Protein AF-A0A2M8XV73-F1 (afdb_monomer_lite)

Structure (mmCIF, N/CA/C/O backbone):
data_AF-A0A2M8XV73-F1
#
_entry.id   AF-A0A2M8XV73-F1
#
loop_
_atom_site.group_PDB
_atom_site.id
_atom_site.type_symbol
_atom_site.label_atom_id
_atom_site.label_alt_id
_atom_site.label_comp_id
_atom_site.label_asym_id
_atom_site.label_entity_id
_atom_site.label_seq_id
_atom_site.pdbx_PDB_ins_code
_atom_site.Cartn_x
_atom_site.Cartn_y
_atom_site.Cartn_z
_atom_site.occupancy
_atom_site.B_iso_or_equiv
_atom_site.auth_seq_id
_atom_site.auth_comp_id
_atom_site.auth_asym_id
_atom_site.auth_atom_id
_atom_site.pdbx_PDB_model_num
ATOM 1 N N . MET A 1 1 ? -41.798 -23.625 26.683 1.00 53.09 1 MET A N 1
ATOM 2 C CA . MET A 1 1 ? -41.184 -22.336 26.285 1.00 53.09 1 MET A CA 1
ATOM 3 C C . MET A 1 1 ? -39.850 -22.557 25.559 1.00 53.09 1 MET A C 1
ATOM 5 O O . MET A 1 1 ? -38.813 -22.606 26.199 1.00 53.09 1 MET A O 1
ATOM 9 N N . ARG A 1 2 ? -39.857 -22.763 24.231 1.00 51.47 2 ARG A N 1
ATOM 10 C CA . ARG A 1 2 ? -38.639 -22.974 23.404 1.00 51.47 2 ARG A CA 1
ATOM 11 C C . ARG A 1 2 ? -38.767 -22.346 22.000 1.00 51.47 2 ARG A C 1
ATOM 13 O O . ARG A 1 2 ? -38.404 -22.962 21.008 1.00 51.47 2 ARG A O 1
ATOM 20 N N . ARG A 1 3 ? -39.327 -21.136 21.895 1.00 57.09 3 ARG A N 1
ATOM 21 C CA . ARG A 1 3 ? -39.385 -20.380 20.620 1.00 57.09 3 ARG A CA 1
ATOM 22 C C . ARG A 1 3 ? -38.512 -19.117 20.599 1.00 57.09 3 ARG A C 1
ATOM 24 O O . ARG A 1 3 ? -38.189 -18.639 19.525 1.00 57.09 3 ARG A O 1
ATOM 31 N N . TYR A 1 4 ? -38.017 -18.668 21.753 1.00 54.69 4 TYR A N 1
ATOM 32 C CA . TYR A 1 4 ? -37.258 -17.416 21.869 1.00 54.69 4 TYR A CA 1
ATOM 33 C C . TYR A 1 4 ? -35.793 -17.486 21.396 1.00 54.69 4 TYR A C 1
ATOM 35 O O . TYR A 1 4 ? -35.214 -16.479 21.013 1.00 54.69 4 TYR A O 1
ATOM 43 N N . ARG A 1 5 ? -35.169 -18.673 21.385 1.00 57.28 5 ARG A N 1
ATOM 44 C CA . ARG A 1 5 ? -33.728 -18.809 21.086 1.00 57.28 5 ARG A CA 1
ATOM 45 C C . ARG A 1 5 ? -33.379 -18.630 19.599 1.00 57.28 5 ARG A C 1
ATOM 47 O O . ARG A 1 5 ? -32.238 -18.307 19.299 1.00 57.28 5 ARG A O 1
ATOM 54 N N . LYS A 1 6 ? -34.330 -18.837 18.679 1.00 51.69 6 LYS A N 1
ATOM 55 C CA . LYS A 1 6 ? -34.081 -18.662 17.235 1.00 51.69 6 LYS A CA 1
ATOM 56 C C . LYS A 1 6 ? -34.120 -17.190 16.814 1.00 51.69 6 LYS A C 1
ATOM 58 O O . LYS A 1 6 ? -33.211 -16.752 16.130 1.00 51.69 6 LYS A O 1
ATOM 63 N N . GLN A 1 7 ? -35.086 -16.423 17.322 1.00 54.00 7 GLN A N 1
ATOM 64 C CA . GLN A 1 7 ? -35.242 -15.001 16.982 1.00 54.00 7 GLN A CA 1
ATOM 65 C C . GLN A 1 7 ? -34.071 -14.133 17.468 1.00 54.00 7 GLN A C 1
ATOM 67 O O . GLN A 1 7 ? -33.728 -13.144 16.834 1.00 54.00 7 GLN A O 1
ATOM 72 N N . LEU A 1 8 ? -33.410 -14.526 18.562 1.00 63.53 8 LEU A N 1
ATOM 73 C CA . LEU A 1 8 ? -32.268 -13.781 19.091 1.00 63.53 8 LEU A CA 1
ATOM 74 C C . LEU A 1 8 ? -31.020 -13.898 18.197 1.00 63.53 8 LEU A C 1
ATOM 76 O O . LEU A 1 8 ? -30.278 -12.936 18.066 1.00 63.53 8 LEU A O 1
ATOM 80 N N . PHE A 1 9 ? -30.794 -15.057 17.568 1.00 54.50 9 PHE A N 1
ATOM 81 C CA . PHE A 1 9 ? -29.661 -15.247 16.652 1.00 54.50 9 PHE A CA 1
ATOM 82 C C . PHE A 1 9 ? -29.858 -14.518 15.317 1.00 54.50 9 PHE A C 1
ATOM 84 O O . PHE A 1 9 ? -28.880 -14.095 14.714 1.00 54.50 9 PHE A O 1
ATOM 91 N N . GLU A 1 10 ? -31.109 -14.345 14.890 1.00 54.72 10 GLU A N 1
ATOM 92 C CA . GLU A 1 10 ? -31.471 -13.686 13.630 1.00 54.72 10 GLU A CA 1
ATOM 93 C C . GLU A 1 10 ? -31.353 -12.154 13.748 1.00 54.72 10 GLU A C 1
ATOM 95 O O . GLU A 1 10 ? -30.755 -11.517 12.889 1.00 54.72 10 GLU A O 1
ATOM 100 N N . ASN A 1 11 ? -31.763 -11.572 14.886 1.00 50.19 11 ASN A N 1
ATOM 101 C CA . ASN A 1 11 ? -31.612 -10.131 15.149 1.00 50.19 11 ASN A CA 1
ATOM 102 C C . ASN A 1 11 ? -30.158 -9.684 15.409 1.00 50.19 11 ASN A C 1
ATOM 104 O O . ASN A 1 11 ? -29.827 -8.525 15.180 1.00 50.19 11 ASN A O 1
ATOM 108 N N . PHE A 1 12 ? -29.265 -10.575 15.859 1.00 56.66 12 PHE A N 1
ATOM 109 C CA . PHE A 1 12 ? -27.849 -10.228 16.070 1.00 56.66 12 PHE A CA 1
ATOM 110 C C . PHE A 1 12 ? -27.041 -10.131 14.769 1.00 56.66 12 PHE A C 1
ATOM 112 O O . PHE A 1 12 ? -25.930 -9.599 14.784 1.00 56.66 12 PHE A O 1
ATOM 119 N N . GLN A 1 13 ? -27.570 -10.643 13.655 1.00 50.00 13 GLN A N 1
ATOM 120 C CA . GLN A 1 13 ? -26.861 -10.655 12.377 1.00 50.00 13 GLN A CA 1
ATOM 121 C C . GLN A 1 13 ? -27.162 -9.430 11.496 1.00 50.00 13 GLN A C 1
ATOM 123 O O . GLN A 1 13 ? -26.420 -9.200 10.543 1.00 50.00 13 GLN A O 1
ATOM 128 N N . ASP A 1 14 ? -28.169 -8.617 11.847 1.00 49.06 14 ASP A N 1
ATOM 129 C CA . ASP A 1 14 ? -28.674 -7.527 10.994 1.00 49.06 14 ASP A CA 1
ATOM 130 C C . ASP A 1 14 ? -28.433 -6.102 11.541 1.00 49.06 14 ASP A C 1
ATOM 132 O O . ASP A 1 14 ? -28.374 -5.148 10.769 1.00 49.06 14 ASP A O 1
ATOM 136 N N . GLU A 1 15 ? -28.183 -5.913 12.845 1.00 46.69 15 GLU A N 1
ATOM 137 C CA . GLU A 1 15 ? -28.008 -4.555 13.409 1.00 46.69 15 GLU A CA 1
ATOM 138 C C . GLU A 1 15 ? -26.698 -3.837 13.012 1.00 46.69 15 GLU A C 1
ATOM 140 O O . GLU A 1 15 ? -26.511 -2.665 13.326 1.00 46.69 15 GLU A O 1
ATOM 145 N N . ASN A 1 16 ? -25.793 -4.490 12.276 1.00 45.62 16 ASN A N 1
ATOM 146 C CA . ASN A 1 16 ?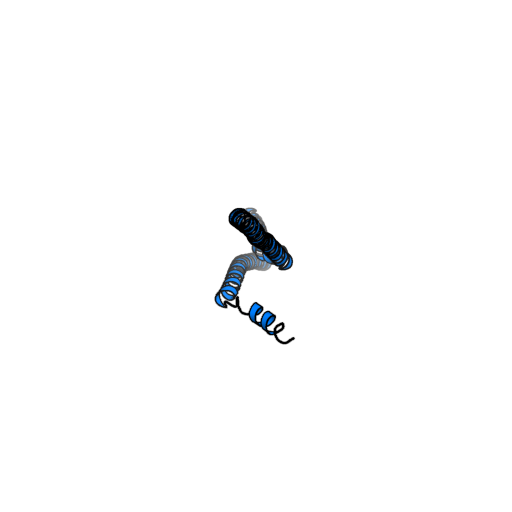 -24.576 -3.863 11.736 1.00 45.62 16 ASN A CA 1
ATOM 147 C C . ASN A 1 16 ? -24.420 -4.030 10.213 1.00 45.62 16 ASN A C 1
ATOM 149 O O . ASN A 1 16 ? -23.305 -3.950 9.687 1.00 45.62 16 ASN A O 1
ATOM 153 N N . PHE A 1 17 ? -25.512 -4.230 9.467 1.00 51.34 17 PHE A N 1
ATOM 154 C CA . PHE A 1 17 ? -25.467 -4.176 8.004 1.00 51.34 17 PHE A CA 1
ATOM 155 C C . PHE A 1 17 ? -25.647 -2.735 7.515 1.00 51.34 17 PHE A C 1
ATOM 157 O O . PHE A 1 17 ? -26.665 -2.362 6.944 1.00 51.34 17 PHE A O 1
ATOM 164 N N . ASN A 1 18 ? -24.638 -1.895 7.748 1.00 56.62 18 ASN A N 1
ATOM 165 C CA . ASN A 1 18 ? -24.555 -0.611 7.066 1.00 56.62 18 ASN A CA 1
ATOM 166 C C . ASN A 1 18 ? -23.866 -0.858 5.707 1.00 56.62 18 ASN A C 1
ATOM 168 O O . ASN A 1 18 ? -22.650 -1.084 5.684 1.00 56.62 18 ASN A O 1
ATOM 172 N N . PRO A 1 19 ? -24.596 -0.909 4.573 1.00 57.53 19 PRO A N 1
ATOM 173 C CA . PRO A 1 19 ? -23.986 -1.177 3.273 1.00 57.53 19 PRO A CA 1
ATOM 174 C C . PRO A 1 19 ? -22.879 -0.161 2.980 1.00 57.53 19 PRO A C 1
ATOM 176 O O . PRO A 1 19 ? -21.836 -0.545 2.453 1.00 57.53 19 PRO A O 1
ATOM 179 N N . ASP A 1 20 ? -23.028 1.080 3.443 1.00 63.66 20 ASP A N 1
ATOM 180 C CA . ASP A 1 20 ? -22.045 2.141 3.252 1.00 63.66 20 ASP A CA 1
ATOM 181 C C . ASP A 1 20 ? -20.691 1.798 3.884 1.00 63.66 20 ASP A C 1
ATOM 183 O O . ASP A 1 20 ? -19.654 2.016 3.260 1.00 63.66 20 ASP A O 1
ATOM 187 N N . THR A 1 21 ? -20.659 1.159 5.061 1.00 61.72 21 THR A N 1
ATOM 188 C CA . THR A 1 21 ? -19.387 0.811 5.719 1.00 61.72 21 THR A CA 1
ATOM 189 C C . THR A 1 21 ? -18.681 -0.337 5.006 1.00 61.72 21 THR A C 1
ATOM 191 O O . THR A 1 21 ? -17.469 -0.266 4.773 1.00 61.72 21 THR A O 1
ATOM 194 N N . ARG A 1 22 ? -19.409 -1.384 4.585 1.00 61.22 22 ARG A N 1
ATOM 195 C CA . ARG A 1 22 ? -18.814 -2.507 3.835 1.00 61.22 22 ARG A CA 1
ATOM 196 C C . ARG A 1 22 ? -18.361 -2.078 2.440 1.00 61.22 22 ARG A C 1
ATOM 198 O O . ARG A 1 22 ? -17.282 -2.494 2.007 1.00 61.22 22 ARG A O 1
ATOM 205 N N . TYR A 1 23 ? -19.130 -1.220 1.771 1.00 72.12 23 TYR A N 1
ATOM 206 C CA . TYR A 1 23 ? -18.747 -0.626 0.491 1.00 72.12 23 TYR A CA 1
ATOM 207 C C . TYR A 1 23 ? -17.530 0.288 0.631 1.00 72.12 23 TYR A C 1
ATOM 209 O O . TYR A 1 23 ? -16.612 0.192 -0.182 1.00 72.12 23 TYR A O 1
ATOM 217 N N . GLU A 1 24 ? -17.451 1.118 1.670 1.00 69.56 24 GLU A N 1
ATOM 218 C CA . GLU A 1 24 ? -16.310 2.010 1.884 1.00 69.56 24 GLU A CA 1
ATOM 219 C C . GLU A 1 24 ? -15.027 1.224 2.209 1.00 69.56 24 GLU A C 1
ATOM 221 O O . GLU A 1 24 ? -13.946 1.528 1.690 1.00 69.56 24 GLU A O 1
ATOM 226 N N . LEU A 1 25 ? -15.140 0.151 2.998 1.00 69.38 25 LEU A N 1
ATOM 227 C CA . LEU A 1 25 ? -14.056 -0.802 3.252 1.00 69.38 25 LEU A CA 1
ATOM 228 C C . LEU A 1 25 ? -13.592 -1.490 1.962 1.00 69.38 25 LEU A C 1
ATOM 230 O O . LEU A 1 25 ? -12.388 -1.547 1.696 1.00 69.38 25 LEU A O 1
ATOM 234 N N . ALA A 1 26 ? -14.521 -1.975 1.138 1.00 70.12 26 ALA A N 1
ATOM 235 C CA . ALA A 1 26 ? -14.209 -2.575 -0.158 1.00 70.12 26 ALA A CA 1
ATOM 236 C C . ALA A 1 26 ? -13.564 -1.561 -1.121 1.00 70.12 26 ALA A C 1
ATOM 238 O O . ALA A 1 26 ? -12.555 -1.860 -1.764 1.00 70.12 26 ALA A O 1
ATOM 239 N N . TYR A 1 27 ? -14.068 -0.330 -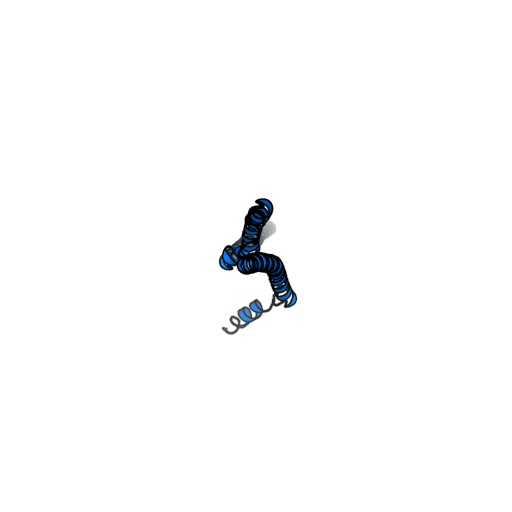1.161 1.00 72.81 27 TYR A N 1
ATOM 240 C CA . TYR A 1 27 ? -13.553 0.740 -2.008 1.00 72.81 27 TYR A CA 1
ATOM 241 C C . TYR A 1 27 ? -12.133 1.162 -1.609 1.00 72.81 27 TYR A C 1
ATOM 243 O O . TYR A 1 27 ? -11.240 1.244 -2.461 1.00 72.81 27 TYR A O 1
ATOM 251 N N . LYS A 1 28 ? -11.872 1.338 -0.306 1.00 71.25 28 LYS A N 1
ATOM 252 C CA . LYS A 1 28 ? -10.524 1.606 0.227 1.00 71.25 28 LYS A CA 1
ATOM 253 C C . LYS A 1 28 ? -9.545 0.480 -0.122 1.00 71.25 28 LYS A C 1
ATOM 255 O O . LYS A 1 28 ? -8.374 0.755 -0.392 1.00 71.25 28 LYS A O 1
ATOM 260 N N . ARG A 1 29 ? -10.003 -0.777 -0.166 1.00 67.81 29 ARG A N 1
ATOM 261 C CA . ARG A 1 29 ? -9.185 -1.929 -0.593 1.00 67.81 29 ARG A CA 1
ATOM 262 C C . ARG A 1 29 ? -8.839 -1.846 -2.081 1.00 67.81 29 ARG A C 1
ATOM 264 O O . ARG A 1 29 ? -7.658 -1.863 -2.423 1.00 67.81 29 ARG A O 1
ATOM 271 N N . VAL A 1 30 ? -9.835 -1.662 -2.947 1.00 74.50 30 VAL A N 1
ATOM 272 C CA . VAL A 1 30 ? -9.638 -1.574 -4.406 1.00 74.50 30 VAL A CA 1
ATOM 273 C C . VAL A 1 30 ? -8.747 -0.390 -4.788 1.00 74.50 30 VAL A C 1
ATOM 275 O O . VAL A 1 30 ? -7.876 -0.533 -5.645 1.00 74.50 30 VAL A O 1
ATOM 278 N N . LYS A 1 31 ? -8.898 0.766 -4.128 1.00 74.50 31 LYS A N 1
ATOM 279 C CA . LYS A 1 31 ? -8.078 1.958 -4.398 1.00 74.50 31 LYS A CA 1
ATOM 280 C C . LYS A 1 31 ? -6.586 1.719 -4.129 1.00 74.50 31 LYS A C 1
ATOM 282 O O . LYS A 1 31 ? -5.752 2.149 -4.921 1.00 74.50 31 LYS A O 1
ATOM 287 N N . ARG A 1 32 ? -6.248 0.997 -3.053 1.00 71.38 32 ARG A N 1
ATOM 288 C CA . ARG A 1 32 ? -4.852 0.641 -2.728 1.00 71.38 32 ARG A CA 1
ATOM 289 C C . ARG A 1 32 ? -4.256 -0.338 -3.737 1.00 71.38 32 ARG A C 1
ATOM 291 O O . ARG A 1 32 ? -3.115 -0.169 -4.146 1.00 71.38 32 ARG A O 1
ATOM 298 N N . ILE A 1 33 ? -5.049 -1.314 -4.175 1.00 77.81 33 ILE A N 1
ATOM 299 C CA . ILE A 1 33 ? -4.633 -2.300 -5.177 1.00 77.81 33 ILE A CA 1
ATOM 300 C C . ILE A 1 33 ? -4.395 -1.614 -6.530 1.00 77.81 33 ILE A C 1
ATOM 302 O O . ILE A 1 33 ? -3.334 -1.783 -7.125 1.00 77.81 33 ILE A O 1
ATOM 306 N N . LYS A 1 34 ? -5.326 -0.764 -6.985 1.00 76.12 34 LYS A N 1
ATOM 307 C CA . LYS A 1 34 ? -5.196 -0.025 -8.254 1.00 76.12 34 LYS A CA 1
ATOM 308 C C . LYS A 1 34 ? -3.926 0.833 -8.321 1.00 76.12 34 LYS A C 1
ATOM 310 O O . LYS A 1 34 ? -3.276 0.852 -9.361 1.00 76.12 34 LYS A O 1
ATOM 315 N N . GLY A 1 35 ? -3.547 1.495 -7.224 1.00 76.12 35 GLY A N 1
ATOM 316 C CA . GLY A 1 35 ? -2.310 2.284 -7.158 1.00 76.12 35 GLY A CA 1
ATOM 317 C C . GLY A 1 35 ? -1.047 1.446 -7.381 1.00 76.12 35 GLY A C 1
ATOM 318 O O . GLY A 1 35 ? -0.174 1.847 -8.149 1.00 76.12 35 GLY A O 1
ATOM 319 N N . PHE A 1 36 ? -0.978 0.254 -6.784 1.00 83.25 36 PHE A N 1
ATOM 320 C CA . PHE A 1 36 ? 0.128 -0.685 -6.997 1.00 83.25 36 PHE A CA 1
ATOM 321 C C . PHE A 1 36 ? 0.187 -1.189 -8.448 1.00 83.25 36 PHE A C 1
ATOM 323 O O . PHE A 1 36 ? 1.259 -1.192 -9.052 1.00 83.25 36 PHE A O 1
ATOM 330 N N . TYR A 1 37 ? -0.962 -1.554 -9.032 1.00 80.44 37 TYR A N 1
ATOM 331 C CA . TYR A 1 37 ? -1.023 -2.065 -10.407 1.00 80.44 37 TYR A CA 1
ATOM 332 C C . TYR A 1 37 ? -0.509 -1.061 -11.439 1.00 80.44 37 TYR A C 1
ATOM 334 O O . TYR A 1 37 ? 0.139 -1.478 -12.388 1.00 80.44 37 TYR A O 1
ATOM 342 N N . ILE A 1 38 ? -0.742 0.243 -11.255 1.00 84.19 38 ILE A N 1
ATOM 343 C CA . ILE A 1 38 ? -0.214 1.272 -12.167 1.00 84.19 38 ILE A CA 1
ATOM 344 C C . ILE A 1 38 ? 1.320 1.257 -12.171 1.00 84.19 38 ILE A C 1
ATOM 346 O O . ILE A 1 38 ? 1.927 1.215 -13.237 1.00 84.19 38 ILE A O 1
ATOM 350 N N . HIS A 1 39 ? 1.952 1.231 -10.995 1.00 83.81 39 HIS A N 1
ATOM 351 C CA . HIS A 1 39 ? 3.414 1.211 -10.886 1.00 83.81 39 HIS A CA 1
ATOM 352 C C . HIS A 1 39 ? 4.005 -0.090 -11.444 1.00 83.81 39 HIS A C 1
ATOM 354 O O . HIS A 1 39 ? 4.994 -0.055 -12.174 1.00 83.81 39 HIS A O 1
ATOM 360 N N . ALA A 1 40 ? 3.369 -1.230 -11.158 1.00 86.44 40 ALA A N 1
ATOM 361 C CA . ALA A 1 40 ? 3.788 -2.525 -11.684 1.00 86.44 40 ALA A CA 1
ATOM 362 C C . ALA A 1 40 ? 3.630 -2.605 -13.212 1.00 86.44 40 ALA A C 1
ATOM 364 O O . ALA A 1 40 ? 4.526 -3.087 -13.899 1.00 86.44 40 ALA A O 1
ATOM 365 N N . LEU A 1 41 ? 2.523 -2.090 -13.755 1.00 85.69 41 LEU A N 1
ATOM 366 C CA . LEU A 1 41 ? 2.261 -2.050 -15.193 1.00 85.69 41 LEU A CA 1
ATOM 367 C C . LEU A 1 41 ? 3.295 -1.182 -15.917 1.00 85.69 41 LEU A C 1
ATOM 369 O O . LEU A 1 41 ? 3.878 -1.634 -16.897 1.00 85.69 41 LEU A O 1
ATOM 373 N N . VAL A 1 42 ? 3.565 0.029 -15.419 1.00 85.25 42 VAL A N 1
ATOM 374 C CA . VAL A 1 42 ? 4.595 0.911 -15.992 1.00 85.25 42 VAL A CA 1
ATOM 375 C C . VAL A 1 42 ? 5.968 0.237 -15.945 1.00 85.25 42 VAL A C 1
ATOM 377 O O . VAL A 1 42 ? 6.675 0.240 -16.950 1.00 85.25 42 VAL A O 1
ATOM 380 N N . TYR A 1 43 ? 6.323 -0.408 -14.829 1.00 85.31 43 TYR A N 1
ATOM 381 C CA . TYR A 1 43 ? 7.576 -1.157 -14.711 1.00 85.31 43 TYR A CA 1
ATOM 382 C C . TYR A 1 43 ? 7.681 -2.275 -15.758 1.00 85.31 43 TYR A C 1
ATOM 384 O O . TYR A 1 43 ? 8.685 -2.363 -16.464 1.00 85.31 43 TYR A O 1
ATOM 392 N N . VAL A 1 44 ? 6.647 -3.108 -15.904 1.00 86.06 44 VAL A N 1
ATOM 393 C CA . VAL A 1 44 ? 6.635 -4.203 -16.889 1.00 86.06 44 VAL A CA 1
ATOM 394 C C . VAL A 1 44 ? 6.705 -3.664 -18.317 1.00 86.06 44 VAL A C 1
ATOM 396 O O . VAL A 1 44 ? 7.479 -4.187 -19.112 1.00 86.06 44 VAL A O 1
ATOM 399 N N . LEU A 1 45 ? 5.958 -2.605 -18.642 1.00 85.94 45 LEU A N 1
ATOM 400 C CA . LEU A 1 45 ? 5.967 -1.994 -19.974 1.00 85.94 45 LEU A CA 1
ATOM 401 C C . LEU A 1 45 ? 7.340 -1.421 -20.340 1.00 85.94 45 LEU A C 1
ATOM 403 O O . LEU A 1 45 ? 7.811 -1.650 -21.452 1.00 85.94 45 LEU A O 1
ATOM 407 N N . VAL A 1 46 ? 8.005 -0.726 -19.413 1.00 82.31 46 VAL A N 1
ATOM 408 C CA . VAL A 1 46 ? 9.355 -0.183 -19.637 1.00 82.31 46 VAL A CA 1
ATOM 409 C C . VAL A 1 46 ? 10.373 -1.309 -19.823 1.00 82.31 46 VAL A C 1
ATOM 411 O O . VAL A 1 46 ? 11.140 -1.279 -20.783 1.00 82.31 46 VAL A O 1
ATOM 414 N N . ASN A 1 47 ? 10.355 -2.336 -18.967 1.00 81.19 47 ASN A N 1
ATOM 415 C CA . ASN A 1 47 ? 11.258 -3.484 -19.105 1.00 81.19 47 ASN A CA 1
ATOM 416 C C . ASN A 1 47 ? 11.009 -4.260 -20.410 1.00 81.19 47 ASN A C 1
ATOM 418 O O . ASN A 1 47 ? 11.959 -4.609 -21.108 1.00 81.19 47 ASN A O 1
ATOM 422 N N . ALA A 1 48 ? 9.745 -4.482 -20.781 1.00 83.25 48 ALA A N 1
ATOM 423 C CA . ALA A 1 48 ? 9.383 -5.129 -22.040 1.00 83.25 48 ALA A CA 1
ATOM 424 C C . ALA A 1 48 ? 9.836 -4.301 -23.251 1.00 83.25 48 ALA A C 1
ATOM 426 O O . ALA A 1 48 ? 10.402 -4.858 -24.188 1.00 83.25 48 ALA A O 1
ATOM 427 N N . PHE A 1 49 ? 9.658 -2.977 -23.218 1.00 80.44 49 PHE A N 1
ATOM 428 C CA . PHE A 1 49 ? 10.133 -2.077 -24.270 1.00 80.44 49 PHE A CA 1
ATOM 429 C C . PHE A 1 49 ? 11.658 -2.139 -24.436 1.00 80.44 49 PHE A C 1
ATOM 431 O O . PHE A 1 49 ? 12.146 -2.219 -25.563 1.00 80.44 49 PHE A O 1
ATOM 438 N N . ILE A 1 50 ? 12.409 -2.173 -23.329 1.00 75.38 50 ILE A N 1
ATOM 439 C CA . ILE A 1 50 ? 13.872 -2.320 -23.348 1.00 75.38 50 ILE A CA 1
ATOM 440 C C . ILE A 1 50 ? 14.275 -3.650 -23.993 1.00 75.38 50 ILE A C 1
ATOM 442 O O . ILE A 1 50 ? 15.110 -3.655 -24.896 1.00 75.38 50 ILE A O 1
ATOM 446 N N . ILE A 1 51 ? 13.662 -4.765 -23.585 1.00 75.38 51 ILE A N 1
ATOM 447 C CA . ILE A 1 51 ? 13.956 -6.097 -24.135 1.00 75.38 51 ILE A CA 1
ATOM 448 C C . ILE A 1 51 ? 13.630 -6.147 -25.634 1.00 75.38 51 ILE A C 1
ATOM 450 O O . ILE A 1 51 ? 14.462 -6.569 -26.432 1.00 75.38 51 ILE A O 1
ATOM 454 N N . ILE A 1 52 ? 12.457 -5.663 -26.049 1.00 76.50 52 ILE A N 1
ATOM 455 C CA . ILE A 1 52 ? 12.041 -5.650 -27.462 1.00 76.50 52 ILE A CA 1
ATOM 456 C C . ILE A 1 52 ? 12.963 -4.758 -28.303 1.00 76.50 52 ILE A C 1
ATOM 458 O O . ILE A 1 52 ? 13.323 -5.120 -29.427 1.00 76.50 52 ILE A O 1
ATOM 462 N N . SER A 1 53 ? 13.369 -3.602 -27.773 1.00 68.94 53 SER A N 1
ATOM 463 C CA . SER A 1 53 ? 14.333 -2.730 -28.444 1.00 68.94 53 SER A CA 1
ATOM 464 C C . SER A 1 53 ? 15.721 -3.370 -28.536 1.00 68.94 53 SER A C 1
ATOM 466 O O . SER A 1 53 ? 16.423 -3.097 -29.506 1.00 68.94 53 SER A O 1
ATOM 468 N N . ALA A 1 54 ? 16.115 -4.197 -27.563 1.00 69.25 54 ALA A N 1
ATOM 469 C CA . ALA A 1 54 ? 17.373 -4.942 -27.577 1.00 69.25 54 ALA A CA 1
ATOM 470 C C . ALA A 1 54 ? 17.361 -6.057 -28.630 1.00 69.25 54 ALA A C 1
ATOM 472 O O . ALA A 1 54 ? 18.299 -6.181 -29.409 1.00 69.25 54 ALA A O 1
ATOM 473 N N . PHE A 1 55 ? 16.270 -6.823 -28.709 1.00 66.88 55 PHE A N 1
ATOM 474 C CA . PHE A 1 55 ? 16.122 -7.900 -29.691 1.00 66.88 55 PHE A CA 1
ATOM 475 C C . PHE A 1 55 ? 16.048 -7.389 -31.138 1.00 66.88 55 PHE A C 1
ATOM 477 O O . PHE A 1 55 ? 16.575 -8.039 -32.035 1.00 66.88 55 PHE A O 1
ATOM 484 N N . ASN A 1 56 ? 15.427 -6.227 -31.380 1.00 67.25 56 ASN A N 1
ATOM 485 C CA . ASN A 1 56 ? 15.346 -5.638 -32.725 1.00 67.25 56 ASN A CA 1
ATOM 486 C C . ASN A 1 56 ? 16.628 -4.909 -33.167 1.00 67.25 56 ASN A C 1
ATOM 488 O O . ASN A 1 56 ? 16.824 -4.695 -34.362 1.00 67.25 56 ASN A O 1
ATOM 492 N N . LYS A 1 57 ? 17.494 -4.501 -32.232 1.00 59.81 57 LYS A N 1
ATOM 493 C CA . LYS A 1 57 ? 18.779 -3.846 -32.518 1.00 59.81 57 LYS A CA 1
ATOM 494 C C . LYS A 1 57 ? 19.919 -4.779 -32.122 1.00 59.81 57 LYS A C 1
ATOM 496 O O . LYS A 1 57 ? 20.555 -4.575 -31.096 1.00 59.81 57 LYS A O 1
ATOM 501 N N . SER A 1 58 ? 20.205 -5.776 -32.951 1.00 53.34 58 SER A N 1
ATOM 502 C CA . SER A 1 58 ? 21.260 -6.764 -32.696 1.00 53.34 58 SER A CA 1
ATOM 503 C C . SER A 1 58 ? 22.698 -6.209 -32.653 1.00 53.34 58 SER A C 1
ATOM 505 O O . SER A 1 58 ? 23.602 -6.987 -32.396 1.00 53.34 58 SER A O 1
ATOM 507 N N . GLU A 1 59 ? 22.953 -4.915 -32.900 1.00 54.31 59 GLU A N 1
ATOM 508 C CA . GLU A 1 59 ? 24.325 -4.423 -33.164 1.00 54.31 59 GLU A CA 1
ATOM 509 C C . GLU A 1 59 ? 24.697 -3.036 -32.594 1.00 54.31 59 GLU A C 1
ATOM 511 O O . GLU A 1 59 ? 25.858 -2.654 -32.665 1.00 54.31 59 GLU A O 1
ATOM 516 N N . ILE A 1 60 ? 23.794 -2.236 -32.008 1.00 47.84 60 ILE A N 1
ATOM 517 C CA . ILE A 1 60 ? 24.164 -0.856 -31.614 1.00 47.84 60 ILE A CA 1
ATOM 518 C C . ILE A 1 60 ? 24.042 -0.644 -30.110 1.00 47.84 60 ILE A C 1
ATOM 520 O O . ILE A 1 60 ? 22.993 -0.267 -29.588 1.00 47.84 60 ILE A O 1
ATOM 524 N N . GLY A 1 61 ? 25.188 -0.811 -29.450 1.00 47.59 61 GLY A N 1
ATOM 525 C CA . GLY A 1 61 ? 25.525 -0.076 -28.238 1.00 47.59 61 GLY A CA 1
ATOM 526 C C . GLY A 1 61 ? 25.394 -0.873 -26.951 1.00 47.59 61 GLY A C 1
ATOM 527 O O . GLY A 1 61 ? 24.573 -0.544 -26.094 1.00 47.59 61 GLY A O 1
ATOM 528 N N . SER A 1 62 ? 26.303 -1.828 -26.756 1.00 51.12 62 SER A N 1
ATOM 529 C CA . SER A 1 62 ? 26.686 -2.354 -25.437 1.00 51.12 62 SER A CA 1
ATOM 530 C C . SER A 1 62 ? 26.986 -1.254 -24.397 1.00 51.12 62 SER A C 1
ATOM 532 O O . SER A 1 62 ? 26.994 -1.532 -23.205 1.00 51.12 62 SER A O 1
ATOM 534 N N . GLU A 1 63 ? 27.147 0.007 -24.807 1.00 52.94 63 GLU A N 1
ATOM 535 C CA . GLU A 1 63 ? 27.340 1.155 -23.917 1.00 52.94 63 GLU A CA 1
ATOM 536 C C . GLU A 1 63 ? 26.052 1.725 -23.289 1.00 52.94 63 GLU A C 1
ATOM 538 O O . GLU A 1 63 ? 26.119 2.346 -22.229 1.00 52.94 63 GLU A O 1
ATOM 543 N N . PHE A 1 64 ? 24.864 1.511 -23.873 1.00 50.69 64 PHE A N 1
ATOM 544 C CA . PHE A 1 64 ? 23.609 2.029 -23.293 1.00 50.69 64 PHE A CA 1
ATOM 545 C C . PHE A 1 64 ? 22.958 1.063 -22.296 1.00 50.69 64 PHE A C 1
ATOM 547 O O . PHE A 1 64 ? 22.362 1.516 -21.319 1.00 50.69 64 PHE A O 1
ATOM 554 N N . PHE A 1 65 ? 23.131 -0.250 -22.482 1.00 51.66 65 PHE A N 1
ATOM 555 C CA . PHE A 1 65 ? 22.715 -1.265 -21.503 1.00 51.66 65 PHE A CA 1
ATOM 556 C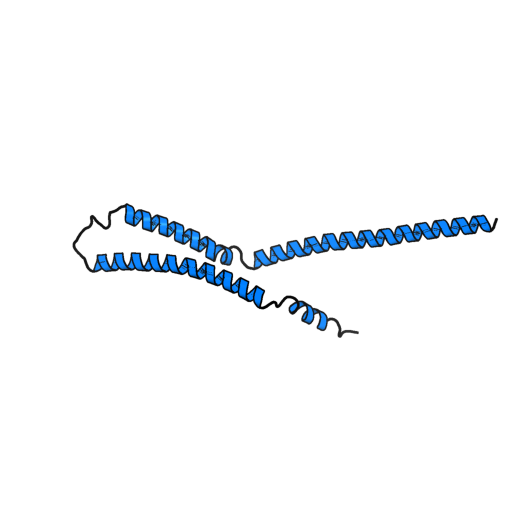 C . PHE A 1 65 ? 23.534 -1.203 -20.201 1.00 51.66 65 PHE A C 1
ATOM 558 O O . PHE A 1 65 ? 23.049 -1.615 -19.150 1.00 51.66 65 PHE A O 1
ATOM 565 N N . PHE A 1 66 ? 24.742 -0.634 -20.256 1.00 54.22 66 PHE A N 1
ATOM 566 C CA . PHE A 1 66 ? 25.667 -0.474 -19.129 1.00 54.22 66 PHE A CA 1
ATOM 567 C C . PHE A 1 66 ? 25.675 0.926 -18.506 1.00 54.22 66 PHE A C 1
ATOM 569 O O . PHE A 1 66 ? 26.55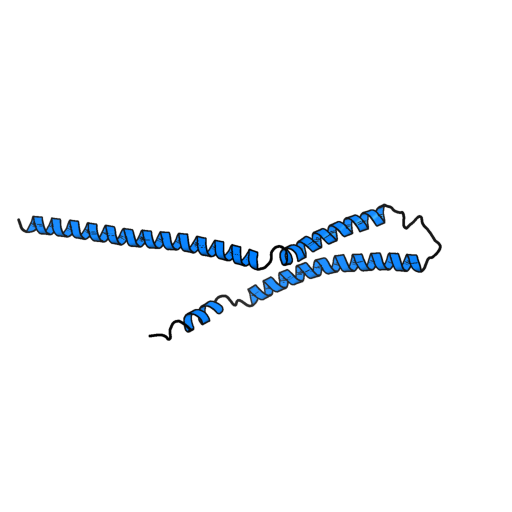0 1.229 -17.692 1.00 54.22 66 PHE A O 1
ATOM 576 N N . LYS A 1 67 ? 24.687 1.784 -18.794 1.00 56.66 67 LYS A N 1
ATOM 577 C CA . LYS A 1 67 ? 24.444 2.936 -17.917 1.00 56.66 67 LYS A CA 1
ATOM 578 C C . LYS A 1 67 ? 23.904 2.399 -16.599 1.00 56.66 67 LYS A C 1
ATOM 580 O O . LYS A 1 67 ? 22.698 2.229 -16.428 1.00 56.66 67 LYS A O 1
ATOM 585 N N . TRP A 1 68 ? 24.830 2.118 -15.684 1.00 64.00 68 TRP A N 1
ATOM 586 C CA . TRP A 1 68 ? 24.598 1.654 -14.319 1.00 64.00 68 TRP A CA 1
ATOM 587 C C . TRP A 1 68 ? 23.417 2.372 -13.658 1.00 64.00 68 TRP A C 1
ATOM 589 O O . TRP A 1 68 ? 22.659 1.759 -12.922 1.00 64.00 68 TRP A O 1
ATOM 599 N N . GLU A 1 69 ? 23.188 3.641 -13.994 1.00 64.56 69 GLU A N 1
ATOM 600 C CA . GLU A 1 69 ? 22.057 4.435 -13.522 1.00 64.56 69 GLU A CA 1
ATOM 601 C C . GLU A 1 69 ? 20.673 3.881 -13.879 1.00 64.56 69 GLU A C 1
ATOM 603 O O . GLU A 1 69 ? 19.798 3.853 -13.016 1.00 64.56 69 GLU A O 1
ATOM 608 N N . THR A 1 70 ? 20.442 3.417 -15.109 1.00 69.25 70 THR A N 1
ATOM 609 C CA . THR A 1 70 ? 19.130 2.890 -15.519 1.00 69.25 70 THR A CA 1
ATOM 610 C C . THR A 1 70 ? 18.869 1.533 -14.876 1.00 69.25 70 THR A C 1
ATOM 612 O O . THR A 1 70 ? 17.773 1.292 -14.370 1.00 69.25 70 THR A O 1
ATOM 615 N N . PHE A 1 71 ? 19.890 0.673 -14.825 1.00 73.50 71 PHE A N 1
ATOM 616 C CA . PHE A 1 71 ? 19.793 -0.633 -14.174 1.00 73.50 71 PHE A CA 1
ATOM 617 C C . PHE A 1 71 ? 19.641 -0.502 -12.654 1.00 73.50 71 PHE A C 1
ATOM 619 O O . PHE A 1 71 ? 18.759 -1.123 -12.068 1.00 73.50 71 PHE A O 1
ATOM 626 N N . SER A 1 72 ? 20.435 0.366 -12.024 1.00 76.00 72 SER A N 1
ATOM 627 C CA . SER A 1 72 ? 20.358 0.673 -10.594 1.00 76.00 72 SER A CA 1
ATOM 628 C C . SER A 1 72 ? 18.993 1.261 -10.240 1.00 76.00 72 SER A C 1
ATOM 630 O O . SER A 1 72 ? 18.325 0.767 -9.334 1.00 76.00 72 SER A O 1
ATOM 632 N N . THR A 1 73 ? 18.503 2.235 -11.015 1.00 79.00 73 THR A N 1
ATOM 633 C CA . THR A 1 73 ? 17.178 2.832 -10.795 1.00 79.00 73 THR A CA 1
ATOM 634 C C . THR A 1 73 ? 16.071 1.790 -10.930 1.00 79.00 73 THR A C 1
ATOM 636 O O . THR A 1 73 ? 15.217 1.720 -10.052 1.00 79.00 73 THR A O 1
ATOM 639 N N . ALA A 1 74 ? 16.100 0.940 -11.963 1.00 79.62 74 ALA A N 1
ATOM 640 C CA . ALA A 1 74 ? 15.132 -0.144 -12.143 1.00 79.62 74 ALA A CA 1
ATOM 641 C C . ALA A 1 74 ? 15.217 -1.206 -11.032 1.00 79.62 74 ALA A C 1
ATOM 643 O O . ALA A 1 74 ? 14.187 -1.741 -10.622 1.00 79.62 74 ALA A O 1
ATOM 644 N N . PHE A 1 75 ? 16.414 -1.492 -10.518 1.00 82.75 75 PHE A N 1
ATOM 645 C CA . PHE A 1 75 ? 16.639 -2.428 -9.418 1.00 82.75 75 PHE A CA 1
ATOM 646 C C . PHE A 1 75 ? 16.097 -1.884 -8.089 1.00 82.75 75 PHE A C 1
ATOM 648 O O . PHE A 1 75 ? 15.306 -2.554 -7.423 1.00 82.75 75 PHE A O 1
ATOM 655 N N . PHE A 1 76 ? 16.431 -0.640 -7.733 1.00 85.19 76 PHE A N 1
ATOM 656 C CA . PHE A 1 76 ? 15.894 0.026 -6.543 1.00 85.19 76 PHE A CA 1
ATOM 657 C C . PHE A 1 76 ? 14.385 0.270 -6.648 1.00 85.19 76 PHE A C 1
ATOM 659 O O . PHE A 1 76 ? 13.667 0.070 -5.667 1.00 85.19 76 PHE A O 1
ATOM 666 N N . TRP A 1 77 ? 13.872 0.622 -7.831 1.00 84.25 77 TRP A N 1
ATOM 667 C CA . TRP A 1 77 ? 12.429 0.671 -8.082 1.00 84.25 77 TRP A CA 1
ATOM 668 C C . TRP A 1 77 ? 11.783 -0.704 -7.963 1.00 84.25 77 TRP A C 1
ATOM 670 O O . TRP A 1 77 ? 10.694 -0.797 -7.412 1.00 84.25 77 TRP A O 1
ATOM 680 N N . GLY A 1 78 ? 12.444 -1.768 -8.420 1.00 84.44 78 GLY A N 1
ATOM 681 C CA . GLY A 1 78 ? 11.983 -3.144 -8.255 1.00 84.44 78 GLY A CA 1
ATOM 682 C C . GLY A 1 78 ? 11.868 -3.539 -6.781 1.00 84.44 78 GLY A C 1
ATOM 683 O O . GLY A 1 78 ? 10.843 -4.085 -6.375 1.00 84.44 78 GLY A O 1
ATOM 684 N N . ILE A 1 79 ? 12.862 -3.187 -5.957 1.00 87.62 79 ILE A N 1
ATOM 685 C CA . ILE A 1 79 ? 12.823 -3.386 -4.498 1.00 87.62 79 ILE A CA 1
ATOM 686 C C . ILE A 1 79 ? 11.704 -2.550 -3.865 1.00 87.62 79 ILE A C 1
ATOM 688 O O . ILE A 1 79 ? 10.940 -3.067 -3.050 1.00 87.62 79 ILE A O 1
ATOM 692 N N . GLY A 1 80 ? 11.562 -1.282 -4.261 1.00 87.44 80 GLY A N 1
ATOM 693 C CA . GLY A 1 80 ? 10.479 -0.410 -3.805 1.00 87.44 80 GLY A CA 1
ATOM 694 C C . GLY A 1 80 ? 9.096 -0.947 -4.180 1.00 87.44 80 GLY A C 1
ATOM 695 O O . GLY A 1 80 ? 8.184 -0.931 -3.355 1.00 87.44 80 GLY A O 1
ATOM 696 N N . LEU A 1 81 ? 8.951 -1.501 -5.385 1.00 86.88 81 LEU A N 1
ATOM 697 C CA . LEU A 1 81 ? 7.734 -2.148 -5.862 1.00 86.88 81 LEU A CA 1
ATOM 698 C C . LEU A 1 81 ? 7.448 -3.425 -5.065 1.00 86.88 81 LEU A C 1
ATOM 700 O O . LEU A 1 81 ? 6.318 -3.622 -4.633 1.00 86.88 81 LEU A O 1
ATOM 704 N N . LEU A 1 82 ? 8.458 -4.260 -4.808 1.00 85.56 82 LEU A N 1
ATOM 705 C CA . LEU A 1 82 ? 8.331 -5.455 -3.969 1.00 85.56 82 LEU A CA 1
ATOM 706 C C . LEU A 1 82 ? 7.915 -5.103 -2.539 1.00 85.56 82 LEU A C 1
ATOM 708 O O . LEU A 1 82 ? 6.978 -5.701 -2.014 1.00 85.56 82 LEU A O 1
ATOM 712 N N . ALA A 1 83 ? 8.546 -4.102 -1.923 1.00 85.44 83 ALA A N 1
ATOM 713 C CA . ALA A 1 83 ? 8.193 -3.627 -0.588 1.00 85.44 83 ALA A CA 1
ATOM 714 C C . ALA A 1 83 ? 6.785 -3.006 -0.554 1.00 85.44 83 ALA A C 1
ATOM 716 O O . ALA A 1 83 ? 6.008 -3.270 0.367 1.00 85.44 83 ALA A O 1
ATOM 717 N N . HIS A 1 84 ? 6.411 -2.228 -1.574 1.00 83.25 84 HIS A N 1
ATOM 718 C CA . HIS A 1 84 ? 5.067 -1.665 -1.697 1.00 83.25 84 HIS A CA 1
ATOM 719 C C . HIS A 1 84 ? 4.019 -2.765 -1.911 1.00 83.25 84 HIS A C 1
ATOM 721 O O . HIS A 1 84 ? 2.968 -2.750 -1.271 1.00 83.25 84 HIS A O 1
ATOM 727 N N . GLY A 1 85 ? 4.333 -3.769 -2.729 1.00 82.62 85 GLY A N 1
ATOM 728 C CA . GLY A 1 85 ? 3.520 -4.962 -2.940 1.00 82.62 85 GLY A CA 1
ATOM 729 C C . GLY A 1 85 ? 3.337 -5.753 -1.651 1.00 82.62 85 GLY A C 1
ATOM 730 O O . GLY A 1 85 ? 2.206 -6.034 -1.266 1.00 82.62 85 GLY A O 1
ATOM 731 N N . LEU A 1 86 ? 4.411 -6.020 -0.909 1.00 81.25 86 LEU A N 1
ATOM 732 C CA . LEU A 1 86 ? 4.341 -6.645 0.414 1.00 81.25 86 LEU A CA 1
ATOM 733 C C . LEU A 1 86 ? 3.569 -5.787 1.427 1.00 81.25 86 LEU A C 1
ATOM 735 O O . LEU A 1 86 ? 2.889 -6.329 2.286 1.00 81.25 86 LEU A O 1
ATOM 739 N N . SER A 1 87 ? 3.575 -4.461 1.328 1.00 75.62 87 SER A N 1
ATOM 740 C CA . SER A 1 87 ? 2.758 -3.601 2.200 1.00 75.62 87 SER A CA 1
ATOM 741 C C 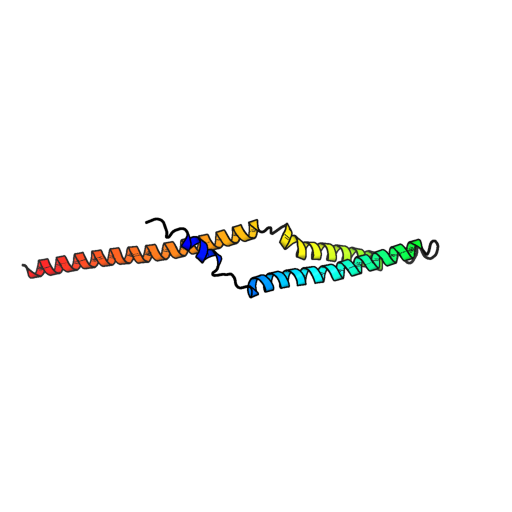. SER A 1 87 ? 1.261 -3.627 1.837 1.00 75.62 87 SER A C 1
ATOM 743 O O . SER A 1 87 ? 0.378 -3.623 2.710 1.00 75.62 87 SER A O 1
ATOM 745 N N . VAL A 1 88 ? 0.951 -3.677 0.537 1.00 75.00 88 VAL A N 1
ATOM 746 C CA . VAL A 1 88 ? -0.422 -3.712 0.012 1.00 75.00 88 VAL A CA 1
ATOM 747 C C . VAL A 1 88 ? -1.050 -5.098 0.183 1.00 75.00 88 VAL A C 1
ATOM 749 O O . VAL A 1 88 ? -2.178 -5.186 0.669 1.00 75.00 88 VAL A O 1
ATOM 752 N N . PHE A 1 89 ? -0.322 -6.166 -0.150 1.00 71.69 89 PHE A N 1
ATOM 753 C CA . PHE A 1 89 ? -0.776 -7.559 -0.080 1.00 71.69 89 PHE A CA 1
ATOM 754 C C . PHE A 1 89 ? -0.405 -8.264 1.226 1.00 71.69 89 PHE A C 1
ATOM 756 O O . PHE A 1 89 ? -1.150 -9.130 1.670 1.00 71.69 89 PHE A O 1
ATOM 763 N N . GLY A 1 90 ? 0.693 -7.904 1.888 1.00 65.00 90 GLY A N 1
ATOM 764 C CA . GLY A 1 90 ? 1.121 -8.552 3.136 1.00 65.00 90 GLY A CA 1
ATOM 765 C C . GLY A 1 90 ? 0.192 -8.264 4.310 1.00 65.00 90 GLY A C 1
ATOM 766 O O . GLY A 1 90 ? -0.021 -9.136 5.141 1.00 65.00 90 GLY A O 1
ATOM 767 N N . ARG A 1 91 ? -0.507 -7.124 4.339 1.00 62.19 91 ARG A N 1
ATOM 768 C CA . ARG A 1 91 ? -1.632 -6.960 5.282 1.00 62.19 91 ARG A CA 1
ATOM 769 C C . ARG A 1 91 ? -2.808 -7.898 5.006 1.00 62.19 91 ARG A C 1
ATOM 771 O O . ARG A 1 91 ? -3.638 -8.069 5.878 1.00 62.19 91 ARG A O 1
ATOM 778 N N . ASN A 1 92 ? -2.900 -8.471 3.813 1.00 60.25 92 ASN A N 1
ATOM 779 C CA . ASN A 1 92 ? -3.981 -9.371 3.422 1.00 60.25 92 ASN A CA 1
ATOM 780 C C . ASN A 1 92 ? -3.566 -10.854 3.509 1.00 60.25 92 ASN A C 1
ATOM 782 O O . ASN A 1 92 ? -4.423 -11.707 3.690 1.00 60.25 92 ASN A O 1
ATOM 786 N N . LEU A 1 93 ? -2.267 -11.156 3.370 1.00 60.00 93 LEU A N 1
ATOM 787 C CA . LEU A 1 93 ? -1.704 -12.513 3.431 1.00 60.00 93 LEU A CA 1
ATOM 788 C C . LEU A 1 93 ? -1.082 -12.855 4.796 1.00 60.00 93 LEU A C 1
ATOM 790 O O . LEU A 1 93 ? -1.233 -13.976 5.264 1.00 60.00 93 LEU A O 1
ATOM 794 N N . PHE A 1 94 ? -0.388 -11.910 5.439 1.00 57.59 94 PHE A N 1
ATOM 795 C CA . PHE A 1 94 ? 0.276 -12.114 6.737 1.00 57.59 94 PHE A CA 1
ATOM 796 C C . PHE A 1 94 ? -0.633 -11.766 7.924 1.00 57.59 94 PHE A C 1
ATOM 798 O O . PHE A 1 94 ? -0.605 -12.446 8.945 1.00 57.59 94 PHE A O 1
ATOM 805 N N . PHE A 1 95 ? -1.475 -10.738 7.788 1.00 59.59 95 PHE A N 1
ATOM 806 C CA . PHE A 1 95 ? -2.553 -10.431 8.735 1.00 59.59 95 PHE A CA 1
ATOM 807 C C . PHE A 1 95 ? -3.860 -11.066 8.244 1.00 59.59 95 PHE A C 1
ATOM 809 O O . PHE A 1 95 ? -4.808 -10.374 7.884 1.00 59.59 95 PHE A O 1
ATOM 816 N N . SER A 1 96 ? -3.871 -12.400 8.164 1.00 58.19 96 SER A N 1
ATOM 817 C CA . SER A 1 96 ? -5.067 -13.182 7.826 1.00 58.19 96 SER A CA 1
ATOM 818 C C . SER A 1 96 ? -6.236 -12.810 8.750 1.00 58.19 96 SER A C 1
ATOM 820 O O . SER A 1 96 ? -6.015 -12.402 9.894 1.00 58.19 96 SER A O 1
ATOM 822 N N . ALA A 1 97 ? -7.469 -12.988 8.270 1.00 61.78 97 ALA A N 1
ATOM 823 C CA . ALA A 1 97 ? -8.706 -12.747 9.020 1.00 61.78 97 ALA A CA 1
ATOM 824 C C . ALA A 1 97 ? -8.687 -13.376 10.430 1.00 61.78 97 ALA A C 1
ATOM 826 O O . ALA A 1 97 ? -9.247 -12.804 11.358 1.00 61.78 97 ALA A O 1
ATOM 827 N N . ASP A 1 98 ? -7.945 -14.471 10.617 1.00 67.56 98 ASP A N 1
ATOM 828 C CA . ASP A 1 98 ? -7.726 -15.118 11.916 1.00 67.56 98 ASP A CA 1
ATOM 829 C C . ASP A 1 98 ? -7.078 -14.202 12.969 1.00 67.56 98 ASP A C 1
ATOM 831 O O . ASP A 1 98 ? -7.423 -14.265 14.151 1.00 67.56 98 ASP A O 1
ATOM 835 N N . TRP A 1 99 ? -6.134 -13.335 12.579 1.00 74.25 99 TRP A N 1
ATOM 836 C CA . TRP A 1 99 ? -5.510 -12.387 13.510 1.00 74.25 99 TRP A CA 1
ATOM 837 C C . TRP A 1 99 ? -6.475 -11.260 13.887 1.00 74.25 99 TRP A C 1
ATOM 839 O O . TRP A 1 99 ? -6.530 -10.857 15.052 1.00 74.25 99 TRP A O 1
ATOM 849 N N . GLU A 1 100 ? -7.245 -10.774 12.911 1.00 75.06 100 GLU A N 1
ATOM 850 C CA . GLU A 1 100 ? -8.252 -9.729 13.113 1.00 75.06 100 GLU A CA 1
ATOM 851 C C . GLU A 1 100 ? -9.373 -10.245 14.031 1.00 75.06 100 GLU A C 1
ATOM 853 O O . GLU A 1 100 ? -9.709 -9.601 15.027 1.00 75.06 100 GLU A O 1
ATOM 858 N N . GLU A 1 101 ? -9.851 -11.467 13.790 1.00 74.81 101 GLU A N 1
ATOM 859 C CA . GLU A 1 101 ? -10.856 -12.136 14.613 1.00 74.81 101 GLU A CA 1
ATOM 860 C C . GLU A 1 101 ? -10.342 -12.423 16.028 1.00 74.81 101 GLU A C 1
ATOM 862 O O . GLU A 1 101 ? -11.042 -12.145 17.005 1.00 74.81 101 GLU A O 1
ATOM 867 N N . LYS A 1 102 ? -9.085 -12.866 16.179 1.00 79.69 102 LYS A N 1
ATOM 868 C CA . LYS A 1 102 ? -8.466 -13.054 17.501 1.00 79.69 102 LYS A CA 1
ATOM 869 C C . LYS A 1 102 ? -8.390 -11.746 18.291 1.00 79.69 102 LYS A C 1
ATOM 871 O O . LYS A 1 102 ? -8.649 -11.746 19.497 1.00 79.69 102 LYS A O 1
ATOM 876 N N . LYS A 1 103 ? -8.062 -10.629 17.636 1.00 79.31 103 LYS A N 1
ATOM 877 C CA . LYS A 1 103 ? -7.988 -9.320 18.299 1.00 79.31 103 LYS A CA 1
ATOM 878 C C . LYS A 1 103 ? -9.357 -8.783 18.683 1.00 79.31 103 LYS A C 1
ATOM 880 O O . LYS A 1 103 ? -9.505 -8.303 19.804 1.00 79.31 103 LYS A O 1
ATOM 885 N N . ILE A 1 104 ? -10.360 -8.924 17.822 1.00 82.75 104 ILE A N 1
ATOM 886 C CA . ILE A 1 104 ? -11.745 -8.561 18.156 1.00 82.75 104 ILE A CA 1
ATOM 887 C C . ILE A 1 104 ? -12.227 -9.378 19.361 1.00 82.75 104 ILE A C 1
ATOM 889 O O . ILE A 1 104 ? -12.798 -8.818 20.295 1.00 82.75 104 ILE A O 1
ATOM 893 N N . ARG A 1 105 ? -11.922 -10.679 19.402 1.00 82.56 105 ARG A N 1
ATOM 894 C CA . ARG A 1 105 ? -12.257 -11.551 20.537 1.00 82.56 105 ARG A CA 1
ATOM 895 C C . ARG A 1 105 ? -11.585 -11.101 21.836 1.00 82.56 105 ARG A C 1
ATOM 897 O O . ARG A 1 105 ? -12.248 -11.045 22.866 1.00 82.56 105 ARG A O 1
ATOM 904 N N . GLU A 1 106 ? -10.309 -10.713 21.780 1.00 83.75 106 GLU A N 1
ATOM 905 C CA . GLU A 1 106 ? -9.594 -10.139 22.930 1.00 83.75 106 GLU A CA 1
ATOM 906 C C . GLU A 1 106 ? -10.227 -8.830 23.426 1.00 83.75 106 GLU A C 1
ATOM 908 O O . GLU A 1 106 ? -10.303 -8.617 24.635 1.00 83.75 106 GLU A O 1
ATOM 913 N N . PHE A 1 107 ? -10.682 -7.948 22.530 1.00 80.12 107 PHE A N 1
ATOM 914 C CA . PHE A 1 107 ? -11.366 -6.713 22.932 1.00 80.12 107 PHE A CA 1
ATOM 915 C C . PHE A 1 107 ? -12.732 -7.000 23.567 1.00 80.12 107 PHE A C 1
ATOM 917 O O . PHE A 1 107 ? -13.017 -6.484 24.647 1.00 80.12 107 PHE A O 1
ATO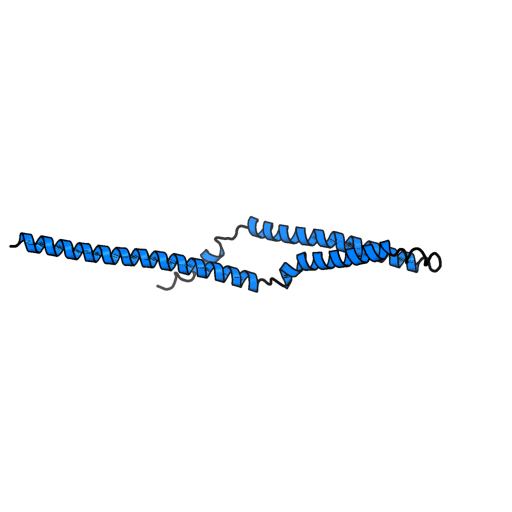M 924 N N . MET A 1 108 ? -13.525 -7.893 22.970 1.00 80.31 108 MET A N 1
ATOM 925 C CA . MET A 1 108 ? -14.835 -8.291 23.499 1.00 80.31 108 MET A CA 1
ATOM 926 C C . MET A 1 108 ? -14.731 -8.956 24.877 1.00 80.31 108 MET A C 1
ATOM 928 O O . MET A 1 108 ? -15.554 -8.697 25.754 1.00 80.31 108 MET A O 1
ATOM 932 N N . ASP A 1 109 ? -13.717 -9.794 25.103 1.00 82.88 109 ASP A N 1
ATOM 933 C CA . ASP A 1 109 ? -13.519 -10.442 26.403 1.00 82.88 109 ASP A CA 1
ATOM 934 C C . ASP A 1 109 ? -13.072 -9.446 27.484 1.00 82.88 109 ASP A C 1
ATOM 936 O O . ASP A 1 109 ? -13.505 -9.561 28.635 1.00 82.88 109 ASP A O 1
ATOM 940 N N . LYS A 1 110 ? -12.287 -8.419 27.123 1.00 77.06 110 LYS A N 1
ATOM 941 C CA . LYS A 1 110 ? -11.896 -7.330 28.039 1.00 77.06 110 LYS A CA 1
ATOM 942 C C . LYS A 1 110 ? -13.070 -6.433 28.433 1.00 77.06 110 LYS A C 1
ATOM 944 O O . LYS A 1 110 ? -13.120 -5.961 29.568 1.00 77.06 110 LYS A O 1
ATOM 949 N N . GLU A 1 111 ? -14.016 -6.196 27.530 1.00 73.81 111 GLU A N 1
ATOM 950 C CA . GLU A 1 111 ? -15.227 -5.426 27.844 1.00 73.81 111 GLU A CA 1
ATOM 951 C C . GLU A 1 111 ? -16.219 -6.226 28.695 1.00 73.81 111 GLU A C 1
ATOM 953 O O . GLU A 1 111 ? -16.804 -5.686 29.639 1.00 73.81 111 GLU A O 1
ATOM 958 N N . LYS A 1 112 ? -16.351 -7.534 28.446 1.00 73.81 112 LYS A N 1
ATOM 959 C CA . LYS A 1 112 ? -17.168 -8.432 29.280 1.00 73.81 112 LYS A CA 1
ATOM 960 C C . LYS A 1 112 ? -16.652 -8.538 30.712 1.00 73.81 112 LYS A C 1
ATOM 962 O O . LYS A 1 112 ? -17.449 -8.550 31.644 1.00 73.81 112 LYS A O 1
ATOM 967 N N . THR A 1 113 ? -15.332 -8.591 30.905 1.00 73.56 113 THR A N 1
ATOM 968 C CA . THR A 1 113 ? -14.752 -8.642 32.260 1.00 73.56 113 THR A CA 1
ATOM 969 C C . THR A 1 113 ? -14.970 -7.339 33.021 1.00 73.56 113 THR A C 1
ATOM 971 O O . THR A 1 113 ? -15.328 -7.385 34.195 1.00 73.56 113 THR A O 1
ATOM 974 N N . LYS A 1 114 ? -14.826 -6.182 32.360 1.00 71.25 114 LYS A N 1
ATOM 975 C CA . LYS A 1 114 ? -15.106 -4.878 32.982 1.00 71.25 114 LYS A CA 1
ATOM 976 C C . LYS A 1 114 ? -16.585 -4.716 33.340 1.00 71.25 114 LYS A C 1
ATOM 978 O O . LYS A 1 114 ? -16.900 -4.453 34.495 1.00 71.25 114 LYS A O 1
ATOM 983 N N . SER A 1 115 ? -17.488 -4.960 32.392 1.00 72.38 115 SER A N 1
ATOM 984 C CA . SER A 1 115 ? -18.936 -4.842 32.624 1.00 72.38 115 SER A CA 1
ATOM 985 C C . SER A 1 115 ? -19.456 -5.831 33.675 1.00 72.38 115 SER A C 1
ATOM 987 O O . SER A 1 115 ? -20.230 -5.437 34.542 1.00 72.38 115 SER A O 1
ATOM 989 N N . GLY A 1 116 ? -18.983 -7.082 33.675 1.00 74.12 116 GLY A N 1
ATOM 990 C CA . GLY A 1 116 ? -19.327 -8.063 34.711 1.00 74.12 116 GLY A CA 1
ATOM 991 C C . GLY A 1 116 ? -18.860 -7.644 36.107 1.00 74.12 116 GLY A C 1
ATOM 992 O O . GLY A 1 116 ? -19.621 -7.754 37.067 1.00 74.12 116 GLY A O 1
ATOM 993 N N . SER A 1 117 ? -17.649 -7.084 36.213 1.00 75.69 117 SER A N 1
ATOM 994 C CA . SER A 1 117 ? -17.119 -6.595 37.492 1.00 75.69 117 SER A CA 1
ATOM 995 C C . SER A 1 117 ? -17.894 -5.397 38.052 1.00 75.69 117 SER A C 1
ATOM 997 O O . SER A 1 117 ? -18.043 -5.269 39.265 1.00 75.69 117 SER A O 1
ATOM 999 N N . GLU A 1 118 ? -18.438 -4.550 37.180 1.00 76.44 118 GLU A N 1
ATOM 1000 C CA . GLU A 1 118 ? -19.210 -3.366 37.565 1.00 76.44 118 GLU A CA 1
ATOM 1001 C C . GLU A 1 118 ? -20.634 -3.735 38.019 1.00 76.44 118 GLU A C 1
ATOM 1003 O O . GLU A 1 118 ? -21.143 -3.191 39.005 1.00 76.44 118 GLU A O 1
ATOM 1008 N N . VAL A 1 119 ? -21.244 -4.735 37.369 1.00 81.25 119 VAL A N 1
ATOM 1009 C CA . VAL A 1 119 ? -22.547 -5.300 37.762 1.00 81.25 119 VAL A CA 1
ATOM 1010 C C . VAL A 1 119 ? -22.454 -6.016 39.114 1.00 81.25 119 VAL A C 1
ATOM 1012 O O . VAL A 1 119 ? -23.278 -5.758 39.994 1.00 81.25 119 VAL A O 1
ATOM 1015 N N . GLU A 1 120 ? -21.422 -6.838 39.332 1.00 81.81 120 GLU A N 1
ATOM 1016 C CA . GLU A 1 120 ? -21.239 -7.562 40.599 1.00 81.81 120 GLU A CA 1
ATOM 1017 C C . GLU A 1 120 ? -20.997 -6.609 41.786 1.00 81.81 120 GLU A C 1
ATOM 1019 O O . GLU A 1 120 ? -21.503 -6.829 42.892 1.00 81.81 120 GLU A O 1
ATOM 1024 N N . TYR A 1 121 ? -20.299 -5.491 41.557 1.00 81.81 121 TYR A N 1
ATOM 1025 C CA . TYR A 1 121 ? -20.091 -4.463 42.580 1.00 81.81 121 TYR A CA 1
ATOM 1026 C C . TYR A 1 121 ? -21.400 -3.757 42.974 1.00 81.81 121 TYR A C 1
ATOM 1028 O O . TYR A 1 121 ? -21.661 -3.532 44.161 1.00 81.81 121 TYR A O 1
ATOM 1036 N N . SER A 1 122 ? -22.249 -3.446 41.988 1.00 78.81 122 SER A N 1
ATOM 1037 C CA . SER A 1 122 ? -23.564 -2.823 42.201 1.00 78.81 122 SER A CA 1
ATOM 1038 C C . SER A 1 122 ? -24.508 -3.728 43.004 1.00 78.81 122 SER A C 1
ATOM 1040 O O . SER A 1 122 ? -25.190 -3.283 43.934 1.00 78.81 122 SER A O 1
ATOM 1042 N N . GLU A 1 123 ? -24.507 -5.025 42.698 1.00 84.19 123 GLU A N 1
ATOM 1043 C CA . GLU A 1 123 ? -25.385 -6.005 43.336 1.00 84.19 123 GLU A CA 1
ATOM 1044 C C . GLU A 1 123 ? -24.967 -6.287 44.788 1.00 84.19 123 GLU A C 1
ATOM 1046 O O . GLU A 1 123 ? -25.805 -6.311 45.702 1.00 84.19 123 GLU A O 1
ATOM 1051 N N . LYS A 1 124 ? -23.654 -6.368 45.041 1.00 82.31 124 LYS A N 1
ATOM 1052 C CA . LYS A 1 124 ? -23.107 -6.539 46.394 1.00 82.31 124 LYS A CA 1
ATOM 1053 C C . LYS A 1 124 ? -23.401 -5.340 47.300 1.00 82.31 124 LYS A C 1
ATOM 1055 O O . LYS A 1 124 ? -23.682 -5.532 48.483 1.00 82.31 124 LYS A O 1
ATOM 1060 N N . GLN A 1 125 ? -23.407 -4.122 46.755 1.00 84.12 125 GLN A N 1
ATOM 1061 C CA . GLN A 1 125 ? -23.720 -2.907 47.514 1.00 84.12 125 GLN A CA 1
ATOM 1062 C C . GLN A 1 125 ? -25.210 -2.812 47.899 1.00 84.12 125 GLN A C 1
ATOM 1064 O O . GLN A 1 125 ? -25.545 -2.395 49.010 1.00 84.12 125 GLN A O 1
ATOM 1069 N N . LYS A 1 126 ? -26.123 -3.254 47.025 1.00 80.44 126 LYS A N 1
ATOM 1070 C CA . LYS A 1 126 ? -27.556 -3.354 47.360 1.00 80.44 126 LYS A CA 1
ATOM 1071 C C . LYS A 1 126 ? -27.817 -4.342 48.499 1.00 80.44 126 LYS A C 1
ATOM 1073 O O . LYS A 1 126 ? -28.626 -4.050 49.378 1.00 80.44 126 LYS A O 1
ATOM 1078 N N . SER A 1 127 ? -27.124 -5.482 48.498 1.00 79.31 127 SER A N 1
ATOM 1079 C CA . SER A 1 127 ? -27.230 -6.504 49.549 1.00 79.31 127 SER A CA 1
ATOM 1080 C C . SER A 1 127 ? -26.765 -5.985 50.915 1.00 79.31 127 SER A C 1
ATOM 1082 O O . SER A 1 127 ? -27.474 -6.121 51.916 1.00 79.31 127 SER A O 1
ATOM 1084 N N . THR A 1 128 ? -25.609 -5.315 50.963 1.00 78.75 128 THR A N 1
ATOM 1085 C CA . THR A 1 128 ? -25.079 -4.751 52.213 1.00 78.75 128 THR A CA 1
ATOM 1086 C C . THR A 1 128 ? -25.947 -3.619 52.755 1.00 78.75 128 THR A C 1
ATOM 1088 O O . THR A 1 128 ? -26.226 -3.601 53.953 1.00 78.75 128 THR A O 1
ATOM 1091 N N . LEU A 1 129 ? -26.454 -2.726 51.899 1.00 80.94 129 LEU A N 1
ATOM 1092 C CA . LEU A 1 129 ? -27.406 -1.682 52.302 1.00 80.94 129 LEU A CA 1
ATOM 1093 C C . LEU A 1 129 ? -28.742 -2.257 52.799 1.00 80.94 129 LEU A C 1
ATOM 1095 O O . LEU A 1 129 ? -29.318 -1.731 53.755 1.00 80.94 129 LEU A O 1
ATOM 1099 N N . GLY A 1 130 ? -29.225 -3.339 52.180 1.00 81.38 130 GLY A N 1
ATOM 1100 C CA . GLY A 1 130 ? -30.415 -4.062 52.628 1.00 81.38 130 GLY A CA 1
ATOM 1101 C C . GLY A 1 130 ? -30.259 -4.591 54.053 1.00 81.38 130 GLY A C 1
ATOM 1102 O O . GLY A 1 130 ? -31.066 -4.257 54.920 1.00 81.38 130 GLY A O 1
ATOM 1103 N N . ASN A 1 131 ? -29.178 -5.327 54.323 1.00 76.31 131 ASN A N 1
ATOM 1104 C CA . ASN A 1 131 ? -28.900 -5.881 55.653 1.00 76.31 131 ASN A CA 1
ATOM 1105 C C . ASN A 1 131 ? -28.693 -4.793 56.720 1.00 76.31 131 ASN A C 1
ATOM 1107 O O . ASN A 1 131 ? -29.193 -4.928 57.838 1.00 76.31 131 ASN A O 1
ATOM 1111 N N . LEU A 1 132 ? -28.033 -3.681 56.373 1.00 78.25 132 LEU A N 1
ATOM 1112 C CA . LEU A 1 132 ? -27.834 -2.557 57.295 1.00 78.25 132 LEU A CA 1
ATOM 1113 C C . LEU A 1 132 ? -29.167 -1.912 57.715 1.00 78.25 132 LEU A C 1
ATOM 1115 O O . LEU A 1 132 ? -29.357 -1.577 58.886 1.00 78.25 132 LEU A O 1
ATOM 1119 N N . LYS A 1 133 ? -30.111 -1.766 56.772 1.00 77.12 133 LYS A N 1
ATOM 1120 C CA . LYS A 1 133 ? -31.459 -1.248 57.058 1.00 77.12 133 LYS A CA 1
ATOM 1121 C C . LYS A 1 133 ? -32.252 -2.179 57.971 1.00 77.12 133 LYS A C 1
ATOM 1123 O O . LYS A 1 133 ? -32.923 -1.681 58.871 1.00 77.12 133 LYS A O 1
ATOM 1128 N N . ILE A 1 134 ? -32.163 -3.496 57.768 1.00 74.06 134 ILE A N 1
ATOM 1129 C CA . ILE A 1 134 ? -32.878 -4.478 58.603 1.00 74.06 134 ILE A CA 1
ATOM 1130 C C . ILE A 1 134 ? -32.348 -4.451 60.044 1.00 74.06 134 ILE A C 1
ATOM 1132 O O . ILE A 1 134 ? -33.141 -4.434 60.985 1.00 74.06 134 ILE A O 1
ATOM 1136 N N . CYS A 1 135 ? -31.024 -4.373 60.232 1.00 70.75 135 CYS A N 1
ATOM 1137 C CA . CYS A 1 135 ? -30.429 -4.241 61.565 1.00 70.75 135 CYS A CA 1
ATOM 1138 C C . CYS A 1 135 ? -30.919 -2.985 62.295 1.00 70.75 135 CYS A C 1
ATOM 1140 O O . CYS A 1 135 ? -31.306 -3.085 63.456 1.00 70.75 135 CYS A O 1
ATOM 1142 N N . ASN A 1 136 ? -30.957 -1.833 61.615 1.00 77.00 136 ASN A N 1
ATOM 1143 C CA . ASN A 1 136 ? -31.396 -0.575 62.221 1.00 77.00 136 ASN A CA 1
ATOM 1144 C C . ASN A 1 136 ? -32.894 -0.607 62.611 1.00 77.00 136 ASN A C 1
ATOM 1146 O O . ASN A 1 136 ? -33.261 -0.229 63.725 1.00 77.00 136 ASN A O 1
ATOM 1150 N N . LEU A 1 137 ? -33.758 -1.153 61.744 1.00 74.44 137 LEU A N 1
ATOM 1151 C CA . LEU A 1 137 ? -35.200 -1.261 62.007 1.00 74.44 137 LEU A CA 1
ATOM 1152 C C . LEU A 1 137 ? -35.515 -2.133 63.234 1.00 74.44 137 LEU A C 1
ATOM 1154 O O . LEU A 1 137 ? -36.345 -1.763 64.067 1.00 74.44 137 LEU A O 1
ATOM 1158 N N . ASN A 1 138 ? -34.825 -3.266 63.379 1.00 76.38 138 ASN A N 1
ATOM 1159 C CA . ASN A 1 138 ? -35.022 -4.164 64.518 1.00 76.38 138 ASN A CA 1
ATOM 1160 C C . ASN A 1 138 ? -34.525 -3.540 65.831 1.00 76.38 138 ASN A C 1
ATOM 1162 O O . ASN A 1 138 ? -35.188 -3.683 66.857 1.00 76.38 138 ASN A O 1
ATOM 1166 N N . THR A 1 139 ? -33.413 -2.794 65.808 1.00 70.75 139 THR A N 1
ATOM 1167 C CA . THR A 1 139 ? -32.934 -2.061 66.993 1.00 70.75 139 THR A CA 1
ATOM 1168 C C . THR A 1 139 ? -33.882 -0.946 67.431 1.00 70.75 139 THR A C 1
ATOM 1170 O O . THR A 1 139 ? -34.112 -0.798 68.626 1.00 70.75 139 THR A O 1
ATOM 1173 N N . ILE A 1 140 ? -34.485 -0.200 66.497 1.00 73.25 140 ILE A N 1
ATOM 1174 C CA . ILE A 1 140 ? -35.469 0.845 66.834 1.00 73.25 140 ILE A CA 1
ATOM 1175 C C . ILE A 1 140 ? -36.721 0.223 67.469 1.00 73.25 140 ILE A C 1
ATOM 1177 O O . ILE A 1 140 ? -37.202 0.707 68.490 1.00 73.25 140 ILE A O 1
ATOM 1181 N N . THR A 1 141 ? -37.211 -0.883 66.904 1.00 67.38 141 THR A N 1
ATOM 1182 C CA . THR A 1 141 ? -38.426 -1.562 67.387 1.00 67.38 141 THR A CA 1
ATOM 1183 C C . THR A 1 141 ? -38.235 -2.190 68.776 1.00 67.38 141 THR A C 1
ATOM 1185 O O . THR A 1 141 ? -39.172 -2.238 69.571 1.00 67.38 141 THR A O 1
ATOM 1188 N N . ALA A 1 142 ? -37.021 -2.651 69.096 1.00 71.75 142 ALA A N 1
ATOM 1189 C CA . ALA A 1 142 ? -36.689 -3.197 70.413 1.00 71.75 142 ALA A CA 1
ATOM 1190 C C . ALA A 1 142 ? -36.644 -2.122 71.517 1.00 71.75 142 ALA A C 1
ATOM 1192 O O . ALA A 1 142 ? -37.014 -2.408 72.650 1.00 71.75 142 ALA A O 1
ATOM 1193 N N . ILE A 1 143 ? -36.226 -0.894 71.190 1.00 70.25 143 ILE A N 1
ATOM 1194 C CA . ILE A 1 143 ? -36.145 0.221 72.150 1.00 70.25 143 ILE A CA 1
ATOM 1195 C C . ILE A 1 143 ? -37.534 0.803 72.461 1.00 70.25 143 ILE A C 1
ATOM 1197 O O . ILE A 1 143 ? -37.760 1.252 73.575 1.00 70.25 143 ILE A O 1
ATOM 1201 N N . SER A 1 144 ? -38.478 0.783 71.514 1.00 65.88 144 SER A N 1
ATOM 1202 C CA . SER A 1 144 ? -39.835 1.321 71.723 1.00 65.88 144 SER A CA 1
ATOM 1203 C C . SER A 1 144 ? -40.787 0.403 72.503 1.00 65.88 144 SER A C 1
ATOM 1205 O O . SER A 1 144 ? -41.867 0.845 72.878 1.00 65.88 144 SER A O 1
ATOM 1207 N N . ASN A 1 145 ? -40.426 -0.871 72.692 1.00 66.88 145 ASN A N 1
ATOM 1208 C CA . ASN A 1 145 ? -41.227 -1.879 73.406 1.00 66.88 145 ASN A CA 1
ATOM 1209 C C . ASN A 1 145 ? -40.711 -2.173 74.832 1.00 66.88 145 ASN A C 1
ATOM 1211 O O . ASN A 1 145 ? -41.191 -3.119 75.460 1.00 66.88 145 ASN A O 1
ATOM 1215 N N . LEU A 1 146 ? -39.731 -1.402 75.316 1.00 60.88 146 LEU A N 1
ATOM 1216 C CA . LEU A 1 146 ? -39.202 -1.439 76.683 1.00 60.88 146 LEU A CA 1
ATOM 1217 C C . LEU A 1 146 ? -39.745 -0.248 77.483 1.00 60.88 146 LEU A C 1
ATOM 1219 O O . LEU A 1 146 ? -40.040 -0.443 78.681 1.00 60.88 146 LEU A O 1
#

Radius of gyration: 34.63 Å; chains: 1; bounding box: 69×27×110 Å

Foldseek 3Di:
DPPPPVVVVVVVVPPPPPVVVVVVVVVVLVVLVVVLVVLVVVLVVVVVVVVVVCVVCVDDPPPVVPPCVVVVVSVVSVVVSVVSCCVSCVCPVVVPVVVVVVVVVVVVVVVVVVVVVVVVVVVVVVVVVVVVVVVVVVVVVVVVVD

Secondary structure (DSSP, 8-state):
--SHHHHHHHHTTTTT--HHHHHHHHHHHHHHHHHHHHHHHHHHHHHHHHHHHHHH-SSS-HHHHT-HHHHHHHHHHHHHHHHHHHHHHHHHHTS-HHHHHHHHHHHHHHHHHHHHHHHHHHHHHHHHHHHHHHHHHHHHHHHTT-

pLDDT: mean 71.0, std 11.43, range [45.62, 87.62]

Sequence (146 aa):
MRRYRKQLFENFQDENFNPDTRYELAYKRVKRIKGFYIHALVYVLVNAFIIISAFNKSEIGSEFFFKWETFSTAFFWGIGLLAHGLSVFGRNLFFSADWEEKKIREFMDKEKTKSGSEVEYSEKQKSTLGNLKICNLNTITAISNL